Protein AF-A0A7V3ZZF4-F1 (afdb_monomer_lite)

Organism: NCBI:txid2052148

Secondary structure (DSSP, 8-state):
-HHHHHHHHHHHHHHHHHHHHHHHHHHHHHHHHSHHHHHHHHHHHHHHHHHHHHHHHHHHHHHHHHHHHS--PPEEEPPP-TTSBHHHHHHHHHHTT-EEEEESS-SEEEEEESPTT-EEETTPEEEEEEES-TT----

Radius of gyration: 38.59 Å; chains: 1; bounding box: 61×51×96 Å

InterPro domains:
  IPR005543 PASTA domain [PF03793] (77-130)
  IPR005543 PASTA domain [PS51178] (71-132)
  IPR005543 PASTA domain [SM00740] (72-132)
  IPR005543 PASTA domain [cd06577] (77-130)

Sequence (139 aa):
MEQKKKWIGTRWELKALKGSKMKFKETFKKFFKSKVAKILLIAIFTGVFLSVYSLIAIVFADRIILEKYVGSRKTTEVPYLSGLKVEECVSLLNEKGLKWNVVGSGKYVWKTEPPAGMLVKEGRIIHLYLTDNPRGGTP

Foldseek 3Di:
DPVVVVVVVVVVVVVVVVVVVVVVVVVVVVQCVDPVSVVVVVVVVVVVVVVVVVVVVVVVCCVPVVCVVVDPQDKDFAAAFFLHFPVVNVVVCVVRQEAEDEDDDAGGFHAKVVGGGDIDGRHHYIYTYHDNDSVHDDD

pLDDT: mean 80.93, std 11.89, range [52.19, 95.75]

Structure (mmCIF, N/CA/C/O backbone):
data_AF-A0A7V3ZZF4-F1
#
_entry.id   AF-A0A7V3ZZF4-F1
#
loop_
_atom_site.group_PDB
_atom_site.id
_atom_site.type_symbol
_atom_site.label_atom_id
_atom_site.label_alt_id
_atom_site.label_comp_id
_atom_site.label_asym_id
_atom_site.label_entity_id
_atom_site.label_seq_id
_atom_site.pdbx_PDB_ins_code
_atom_site.Cartn_x
_atom_site.Cartn_y
_atom_site.Cartn_z
_atom_site.occupancy
_atom_site.B_iso_or_equiv
_atom_site.auth_seq_id
_atom_site.auth_comp_id
_atom_site.auth_asym_id
_atom_site.auth_atom_id
_atom_site.pdbx_PDB_model_num
ATOM 1 N N . MET A 1 1 ? -33.078 -39.466 61.551 1.00 54.81 1 MET A N 1
ATOM 2 C CA . MET A 1 1 ? -32.871 -38.085 62.066 1.00 54.81 1 MET A CA 1
ATOM 3 C C . MET A 1 1 ? -32.000 -37.197 61.160 1.00 54.81 1 MET A C 1
ATOM 5 O O . MET A 1 1 ? -31.894 -36.000 61.404 1.00 54.81 1 MET A O 1
ATOM 9 N N . GLU A 1 2 ? -31.421 -37.742 60.089 1.00 59.12 2 GLU A N 1
ATOM 10 C CA . GLU A 1 2 ? -30.369 -37.096 59.287 1.00 59.12 2 GLU A CA 1
ATOM 11 C C . GLU A 1 2 ? -30.893 -36.102 58.232 1.00 59.12 2 GLU A C 1
ATOM 13 O O . GLU A 1 2 ? -30.372 -34.997 58.086 1.00 59.12 2 GLU A O 1
ATOM 18 N N . GLN A 1 3 ? -32.027 -36.419 57.599 1.00 56.06 3 GLN A N 1
ATOM 19 C CA . GLN A 1 3 ? -32.702 -35.553 56.619 1.00 56.06 3 GLN A CA 1
ATOM 20 C C . GLN A 1 3 ? -33.177 -34.215 57.219 1.00 56.06 3 GLN A C 1
ATOM 22 O O . GLN A 1 3 ? -33.080 -33.162 56.588 1.00 56.06 3 GLN A O 1
ATOM 27 N N . LYS A 1 4 ? -33.634 -34.228 58.481 1.00 53.12 4 LYS A N 1
ATOM 28 C CA . LYS A 1 4 ? -34.116 -33.023 59.180 1.00 53.12 4 LYS A CA 1
ATOM 29 C C . LYS A 1 4 ? -32.977 -32.028 59.453 1.00 53.12 4 LYS A C 1
ATOM 31 O O . LYS A 1 4 ? -33.196 -30.827 59.349 1.00 53.12 4 LYS A O 1
ATOM 36 N N . LYS A 1 5 ? -31.754 -32.508 59.729 1.00 55.19 5 LYS A N 1
ATOM 37 C CA . LYS A 1 5 ? -30.563 -31.659 59.937 1.00 55.19 5 LYS A CA 1
ATOM 38 C C . LYS A 1 5 ? -30.087 -30.998 58.634 1.00 55.19 5 LYS A C 1
ATOM 40 O O . LYS A 1 5 ? -29.790 -29.806 58.646 1.00 55.19 5 LYS A O 1
ATOM 45 N N . LYS A 1 6 ? -30.102 -31.726 57.508 1.00 60.97 6 LYS A N 1
ATOM 46 C CA . LYS A 1 6 ? -29.713 -31.212 56.176 1.00 60.97 6 LYS A CA 1
ATOM 47 C C . LYS A 1 6 ? -30.655 -30.112 55.657 1.00 60.97 6 LYS A C 1
ATOM 49 O O . LYS A 1 6 ? -30.200 -29.147 55.049 1.00 60.97 6 LYS A O 1
ATOM 54 N N . TRP A 1 7 ? -31.954 -30.229 55.946 1.00 56.81 7 TRP A N 1
ATOM 55 C CA . TRP A 1 7 ? -32.974 -29.246 55.548 1.00 56.81 7 TRP A CA 1
ATOM 56 C C . TRP A 1 7 ? -32.956 -27.970 56.404 1.00 56.81 7 TRP A C 1
ATOM 58 O O . TRP A 1 7 ? -33.221 -26.874 55.915 1.00 56.81 7 TRP A O 1
ATOM 68 N N . ILE A 1 8 ? -32.607 -28.094 57.690 1.00 61.22 8 ILE A N 1
ATOM 69 C CA . ILE A 1 8 ? -32.376 -26.932 58.556 1.00 61.22 8 ILE A CA 1
ATOM 70 C C . ILE A 1 8 ? -31.111 -26.208 58.075 1.00 61.22 8 ILE A C 1
ATOM 72 O O . ILE A 1 8 ? -31.203 -25.007 57.840 1.00 61.22 8 ILE A O 1
ATOM 76 N N . GLY A 1 9 ? -30.026 -26.965 57.822 1.00 64.06 9 GLY A N 1
ATOM 77 C CA . GLY A 1 9 ? -28.817 -26.636 57.037 1.00 64.06 9 GLY A CA 1
ATOM 78 C C . GLY A 1 9 ? -28.987 -25.521 56.003 1.00 64.06 9 GLY A C 1
ATOM 79 O O . GLY A 1 9 ? -28.661 -24.349 56.182 1.00 64.06 9 GLY A O 1
ATOM 80 N N . THR A 1 10 ? -29.621 -25.911 54.911 1.00 70.00 10 THR A N 1
ATOM 81 C CA . THR A 1 10 ? -29.851 -25.057 53.747 1.00 70.00 10 THR A CA 1
ATOM 82 C C . THR A 1 10 ? -30.747 -23.852 54.047 1.00 70.00 10 THR A C 1
ATOM 84 O O . THR A 1 10 ? -30.626 -22.812 53.400 1.00 70.00 10 THR A O 1
ATOM 87 N N . ARG A 1 11 ? -31.637 -23.927 55.045 1.00 68.19 11 ARG A N 1
ATOM 88 C CA . ARG A 1 11 ? -32.554 -22.826 55.384 1.00 68.19 11 ARG A CA 1
ATOM 89 C C . ARG A 1 11 ? -31.853 -21.652 56.077 1.00 68.19 11 ARG A C 1
ATOM 91 O O . ARG A 1 11 ? -32.248 -20.508 55.834 1.00 68.19 11 ARG A O 1
ATOM 98 N N . TRP A 1 12 ? -30.845 -21.895 56.923 1.00 68.75 12 TRP A N 1
ATOM 99 C CA . TRP A 1 12 ? -30.056 -20.812 57.535 1.00 68.75 12 TRP A CA 1
ATOM 100 C C . TRP A 1 12 ? -29.069 -20.196 56.547 1.00 68.75 12 TRP A C 1
ATOM 102 O O . TRP A 1 12 ? -28.972 -18.971 56.500 1.00 68.75 12 TRP A O 1
ATOM 112 N N . GLU A 1 13 ? -28.446 -20.999 55.685 1.00 74.88 13 GLU A N 1
ATOM 113 C CA . GLU A 1 13 ? -27.582 -20.503 54.607 1.00 74.88 13 GLU A CA 1
ATOM 114 C C . GLU A 1 13 ? -28.355 -19.615 53.626 1.00 74.88 13 GLU A C 1
ATOM 116 O O . GLU A 1 13 ? -27.941 -18.493 53.334 1.00 74.88 13 GLU A O 1
ATOM 121 N N . LEU A 1 14 ? -29.544 -20.044 53.187 1.00 74.94 14 LEU A N 1
ATOM 122 C CA . LEU A 1 14 ? -30.396 -19.237 52.311 1.00 74.94 14 LEU A CA 1
ATOM 123 C C . LEU A 1 14 ? -30.847 -17.931 52.979 1.00 74.94 1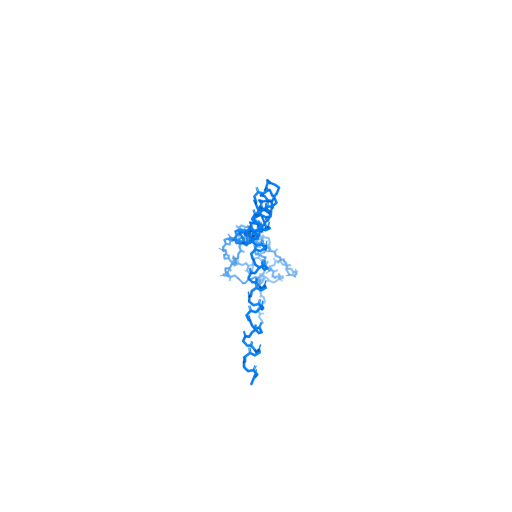4 LEU A C 1
ATOM 125 O O . LEU A 1 14 ? -30.886 -16.895 52.314 1.00 74.94 14 LEU A O 1
ATOM 129 N N . LYS A 1 15 ? -31.154 -17.932 54.285 1.00 76.06 15 LYS A N 1
ATOM 130 C CA . LYS A 1 15 ? -31.465 -16.694 55.027 1.00 76.06 15 LYS A CA 1
ATOM 131 C C . LYS A 1 15 ? -30.250 -15.769 55.136 1.00 76.06 15 LYS A C 1
ATOM 133 O O . LYS A 1 15 ? -30.405 -14.568 54.915 1.00 76.06 15 LYS A O 1
ATOM 138 N N . ALA A 1 16 ? -29.064 -16.305 55.424 1.00 77.12 16 ALA A N 1
ATOM 139 C CA . ALA A 1 16 ? -27.824 -15.535 55.520 1.00 77.12 16 ALA A CA 1
ATOM 140 C C . ALA A 1 16 ? -27.436 -14.912 54.168 1.00 77.12 16 ALA A C 1
ATOM 142 O O . ALA A 1 16 ? -27.160 -13.713 54.088 1.00 77.12 16 ALA A O 1
ATOM 143 N N . LEU A 1 17 ? -27.528 -15.683 53.080 1.00 74.50 17 LEU A N 1
ATOM 144 C CA . LEU A 1 17 ? -27.307 -15.203 51.714 1.00 74.50 17 LEU A CA 1
ATOM 145 C C . LEU A 1 17 ? -28.326 -14.128 51.316 1.00 74.50 17 LEU A C 1
ATOM 147 O O . LEU A 1 17 ? -27.959 -13.121 50.710 1.00 74.50 17 LEU A O 1
ATOM 151 N N . LYS A 1 18 ? -29.605 -14.299 51.678 1.00 75.19 18 LYS A N 1
ATOM 152 C CA . LYS A 1 18 ? -30.660 -13.316 51.383 1.00 75.19 18 LYS A CA 1
ATOM 153 C C . LYS A 1 18 ? -30.454 -12.013 52.164 1.00 75.19 18 LYS A C 1
ATOM 155 O O . LYS A 1 18 ? -30.613 -10.938 51.588 1.00 75.19 18 LYS A O 1
ATOM 160 N N . GLY A 1 19 ? -30.029 -12.095 53.427 1.00 74.62 19 GLY A N 1
ATOM 161 C CA . GLY A 1 19 ? -29.658 -10.938 54.249 1.00 74.62 19 GLY A CA 1
ATOM 162 C C . GLY A 1 19 ? -28.418 -10.201 53.732 1.00 74.62 19 GLY A C 1
ATOM 163 O O . GLY A 1 19 ? -28.426 -8.974 53.650 1.00 74.62 19 GLY A O 1
ATOM 164 N N . SER A 1 20 ? -27.389 -10.937 53.300 1.00 74.44 20 SER A N 1
ATOM 165 C CA . SER A 1 20 ? -26.181 -10.371 52.682 1.00 74.44 20 SER A CA 1
ATOM 166 C C . SER A 1 20 ? -26.499 -9.651 51.365 1.00 74.44 20 SER A C 1
ATOM 168 O O . SER A 1 20 ? -26.129 -8.491 51.187 1.00 74.44 20 SER A O 1
ATOM 170 N N . LYS A 1 21 ? -27.301 -10.269 50.482 1.00 73.62 21 LYS A N 1
ATOM 171 C CA . LYS A 1 21 ? -27.774 -9.632 49.239 1.00 73.62 21 LYS A CA 1
ATOM 172 C C . LYS A 1 21 ? -28.618 -8.377 49.495 1.00 73.62 21 LYS A C 1
ATOM 174 O O . LYS A 1 21 ? -28.518 -7.423 48.725 1.00 73.62 21 LYS A O 1
ATOM 179 N N . MET A 1 22 ? -29.435 -8.360 50.552 1.00 73.19 22 MET A N 1
ATOM 180 C CA . MET A 1 22 ? -30.221 -7.179 50.943 1.00 73.19 22 MET A CA 1
ATOM 181 C C . MET A 1 22 ? -29.332 -6.041 51.449 1.00 73.19 22 MET A C 1
ATOM 183 O O . MET A 1 22 ? -29.433 -4.932 50.926 1.00 73.19 22 MET A O 1
ATOM 187 N N . LYS A 1 23 ? -28.408 -6.324 52.380 1.00 74.50 23 LYS A N 1
ATOM 188 C CA . LYS A 1 23 ? -27.433 -5.331 52.860 1.00 74.50 23 LYS A CA 1
ATOM 189 C C . LYS A 1 23 ? -26.587 -4.781 51.715 1.00 74.50 23 LYS A C 1
ATOM 191 O O . LYS A 1 23 ? -26.412 -3.574 51.612 1.00 74.50 23 LYS A O 1
ATOM 196 N N . PHE A 1 24 ? -26.119 -5.645 50.814 1.00 70.31 24 PHE A N 1
ATOM 197 C CA . PHE A 1 24 ? -25.351 -5.228 49.644 1.00 70.31 24 PHE A CA 1
ATOM 198 C C . PHE A 1 24 ? -26.155 -4.288 48.739 1.00 70.31 24 PHE A C 1
ATOM 200 O O . PHE A 1 24 ? -25.662 -3.220 48.385 1.00 70.31 24 PHE A O 1
ATOM 207 N N . LYS A 1 25 ? -27.413 -4.628 48.418 1.00 75.25 25 LYS A N 1
ATOM 208 C CA . LYS A 1 25 ? -28.294 -3.767 47.611 1.00 75.25 25 LYS A CA 1
ATOM 209 C C . LYS A 1 25 ? -28.506 -2.389 48.235 1.00 75.25 25 LYS A C 1
ATOM 211 O O . LYS A 1 25 ? -28.501 -1.401 47.504 1.00 75.25 25 LYS A O 1
ATOM 216 N N . GLU A 1 26 ? -28.692 -2.298 49.549 1.00 76.94 26 GLU A N 1
ATOM 217 C CA . GLU A 1 26 ? -28.861 -1.007 50.229 1.00 76.94 26 GLU A CA 1
ATOM 218 C C . GLU A 1 26 ? -27.589 -0.159 50.197 1.00 76.94 26 GLU A C 1
ATOM 220 O O . GLU A 1 26 ? -27.661 1.037 49.899 1.00 76.94 26 GLU A O 1
ATOM 225 N N . THR A 1 27 ? -26.428 -0.772 50.432 1.00 73.12 27 THR A N 1
ATOM 226 C CA . THR A 1 27 ? -25.128 -0.094 50.348 1.00 73.12 27 THR A CA 1
ATOM 227 C C . THR A 1 27 ? -24.863 0.403 48.927 1.00 73.12 27 THR A C 1
ATOM 229 O O . THR A 1 27 ? -24.502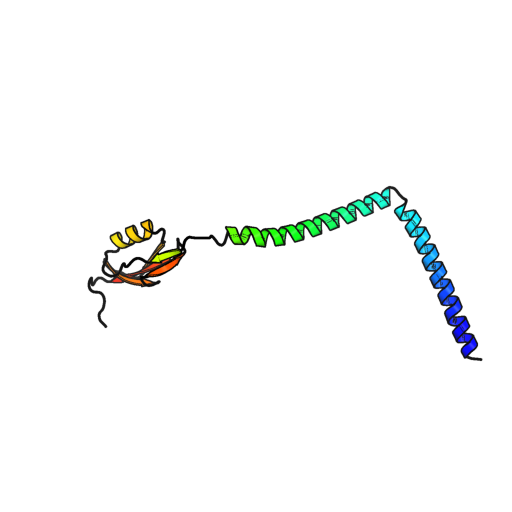 1.562 48.735 1.00 73.12 27 THR A O 1
ATOM 232 N N . PHE A 1 28 ? -25.150 -0.422 47.917 1.00 70.94 28 PHE A N 1
ATOM 233 C CA . PHE A 1 28 ? -25.013 -0.061 46.505 1.00 70.94 28 PHE A CA 1
ATOM 234 C C . PHE A 1 28 ? -25.974 1.069 46.106 1.00 70.94 28 PHE A C 1
ATOM 236 O O . PHE A 1 28 ? -25.592 2.012 45.415 1.00 70.94 28 PHE A O 1
ATOM 243 N N . LYS A 1 29 ? -27.217 1.032 46.603 1.00 72.69 29 LYS A N 1
ATOM 244 C CA . LYS A 1 29 ? -28.226 2.070 46.350 1.00 72.69 29 LYS A CA 1
ATOM 245 C C . LYS A 1 29 ? -27.837 3.411 46.974 1.00 72.69 29 LYS A C 1
ATOM 247 O O . LYS A 1 29 ? -28.023 4.445 46.336 1.00 72.69 29 LYS A O 1
ATOM 252 N N . LYS A 1 30 ? -27.284 3.414 48.194 1.00 73.31 30 LYS A N 1
ATOM 253 C CA . LYS A 1 30 ? -26.749 4.632 48.832 1.00 73.31 30 LYS A CA 1
ATOM 254 C C . LYS A 1 30 ? -25.525 5.163 48.086 1.00 73.31 30 LYS A C 1
ATOM 256 O O . LYS A 1 30 ? -25.438 6.369 47.870 1.00 73.31 30 LYS A O 1
ATOM 261 N N . PHE A 1 31 ? -24.649 4.271 47.626 1.00 66.19 31 PHE A N 1
ATOM 262 C CA . PHE A 1 31 ? -23.467 4.617 46.843 1.00 66.19 31 PHE A CA 1
ATOM 263 C C . PHE A 1 31 ? -23.845 5.328 45.532 1.00 66.19 31 PHE A C 1
ATOM 265 O O . PHE A 1 31 ? -23.475 6.486 45.354 1.00 66.19 31 PHE A O 1
ATOM 272 N N . PHE A 1 32 ? -24.697 4.727 44.689 1.00 65.75 32 PHE A N 1
ATOM 273 C CA . PHE A 1 32 ? -25.153 5.300 43.405 1.00 65.75 32 PHE A CA 1
ATOM 274 C C . PHE A 1 32 ? -25.978 6.595 43.535 1.00 65.75 32 PHE A C 1
ATOM 276 O O . PHE A 1 32 ? -26.109 7.356 42.573 1.00 65.75 32 PHE A O 1
ATOM 283 N N . LYS A 1 33 ? -26.554 6.872 44.712 1.00 70.25 33 LYS A N 1
ATOM 284 C CA . LYS A 1 33 ? -27.337 8.095 44.952 1.00 70.25 33 LYS A CA 1
ATOM 285 C C . LYS A 1 33 ? -26.450 9.323 45.196 1.00 70.25 33 LYS A C 1
ATOM 287 O O . LYS A 1 33 ? -26.918 10.447 45.011 1.00 70.25 33 LYS A O 1
ATOM 292 N N . SER A 1 34 ? -25.190 9.124 45.585 1.00 79.06 34 SER A N 1
ATOM 293 C CA . SER A 1 34 ? -24.248 10.215 45.844 1.00 79.06 34 SER A CA 1
ATOM 294 C C . SER A 1 34 ? -23.836 10.935 44.553 1.00 79.06 34 SER A C 1
ATOM 296 O O . SER A 1 34 ? -23.718 10.327 43.488 1.00 79.06 34 SER A O 1
ATOM 298 N N . LYS A 1 35 ? -23.595 12.250 44.641 1.00 80.25 35 LYS A N 1
ATOM 299 C CA . LYS A 1 35 ? -23.094 13.039 43.501 1.00 80.25 35 LYS A CA 1
ATOM 300 C C . LYS A 1 35 ? -21.728 12.520 43.019 1.00 80.25 35 LYS A C 1
ATOM 302 O O . LYS A 1 35 ? -21.497 12.451 41.819 1.00 80.25 35 LYS A O 1
ATOM 307 N N . VAL A 1 36 ? -20.878 12.074 43.949 1.00 84.06 36 VAL A N 1
ATOM 308 C CA . VAL A 1 36 ? -19.523 11.563 43.675 1.00 84.06 36 VAL A CA 1
ATOM 309 C C . VAL A 1 36 ? -19.552 10.240 42.902 1.00 84.06 36 VAL A C 1
ATOM 311 O O . VAL A 1 36 ? -18.842 10.104 41.910 1.00 84.06 36 VAL A O 1
ATOM 314 N N . ALA A 1 37 ? -20.414 9.286 43.277 1.00 84.38 37 ALA A N 1
ATOM 315 C CA . ALA A 1 37 ? -20.511 8.016 42.552 1.00 84.38 37 ALA A CA 1
ATOM 316 C C . ALA A 1 37 ? -21.021 8.193 41.118 1.00 84.38 37 ALA A C 1
ATOM 318 O O . ALA A 1 37 ? -20.562 7.496 40.219 1.00 84.38 37 ALA A O 1
ATOM 319 N N . LYS A 1 38 ? -21.935 9.144 40.880 1.00 84.25 38 LYS A N 1
ATOM 320 C CA . LYS A 1 38 ? -22.400 9.463 39.521 1.00 84.25 38 LYS A CA 1
ATOM 321 C C . LYS A 1 38 ? -21.267 10.000 38.647 1.00 84.25 38 LYS A C 1
ATOM 323 O O . LYS A 1 38 ? -21.147 9.565 37.510 1.00 84.25 38 LYS A O 1
ATOM 328 N N . ILE A 1 39 ? -20.424 10.886 39.183 1.00 86.88 39 ILE A N 1
ATOM 329 C CA . ILE A 1 39 ? -19.253 11.415 38.465 1.00 86.88 39 ILE A CA 1
ATOM 330 C C . ILE A 1 39 ? -18.256 10.291 38.163 1.00 86.88 39 ILE A C 1
ATOM 332 O O . ILE A 1 39 ? -17.799 10.181 37.032 1.00 86.88 39 ILE A O 1
ATOM 336 N N . LEU A 1 40 ? -17.976 9.416 39.135 1.00 87.38 40 LEU A N 1
ATOM 337 C CA . LEU A 1 40 ? -17.102 8.254 38.936 1.00 87.38 40 LEU A CA 1
ATOM 338 C C . LEU A 1 40 ? -17.639 7.300 37.863 1.00 87.38 40 LEU A C 1
ATOM 340 O O . LEU A 1 40 ? -16.880 6.847 37.014 1.00 87.38 40 LEU A O 1
ATOM 344 N N . LEU A 1 41 ? -18.944 7.025 37.859 1.00 88.19 41 LEU A N 1
ATOM 345 C CA . LEU A 1 41 ? -19.568 6.194 36.831 1.00 88.19 41 LEU A CA 1
ATOM 346 C C . LEU A 1 41 ? -19.468 6.842 35.456 1.00 88.19 41 LEU A C 1
ATOM 348 O O . LEU A 1 41 ? -19.071 6.165 34.518 1.00 88.19 41 LEU A O 1
ATOM 352 N N . ILE A 1 42 ? -19.773 8.137 35.337 1.00 89.12 42 ILE A N 1
ATOM 353 C CA . ILE A 1 42 ? -19.633 8.862 34.070 1.00 89.12 42 ILE A CA 1
ATOM 354 C C . ILE A 1 42 ? -18.181 8.805 33.596 1.00 89.12 42 ILE A C 1
ATOM 356 O O . ILE A 1 42 ? -17.968 8.458 32.446 1.00 89.12 42 ILE A O 1
ATOM 360 N N . ALA A 1 43 ? -17.200 9.036 34.473 1.00 90.06 43 ALA A N 1
ATOM 361 C CA . ALA A 1 43 ? -15.778 8.969 34.134 1.00 90.06 43 ALA A CA 1
ATOM 362 C C . ALA A 1 43 ? -15.357 7.575 33.628 1.00 90.06 43 ALA A C 1
ATOM 364 O O . ALA A 1 43 ? -14.666 7.462 32.614 1.00 90.06 43 ALA A O 1
ATOM 365 N N . ILE A 1 44 ? -15.819 6.507 34.290 1.00 92.62 44 ILE A N 1
ATOM 366 C CA . ILE A 1 44 ? -15.575 5.121 33.865 1.00 92.62 44 ILE A CA 1
ATOM 367 C C . ILE A 1 44 ? -16.245 4.857 32.514 1.00 92.62 44 ILE A C 1
ATOM 369 O O . ILE A 1 44 ? -15.602 4.337 31.608 1.00 92.62 44 ILE A O 1
ATOM 373 N N . PHE A 1 45 ? -17.506 5.257 32.344 1.00 93.94 45 PHE A N 1
ATOM 374 C CA . PHE A 1 45 ? -18.223 5.095 31.082 1.00 93.94 45 PHE A CA 1
ATOM 375 C C . PHE A 1 45 ? -17.560 5.877 29.952 1.00 93.94 45 PHE A C 1
ATOM 377 O O . PHE A 1 45 ? -17.367 5.309 28.888 1.00 93.94 45 PHE A O 1
ATOM 384 N N . THR A 1 46 ? -17.148 7.127 30.172 1.00 91.25 46 THR A N 1
ATOM 385 C CA . THR A 1 46 ? -16.431 7.922 29.168 1.00 91.25 46 THR A CA 1
ATOM 386 C C . THR A 1 46 ? -15.086 7.303 28.820 1.00 91.25 46 THR A C 1
ATOM 388 O O . THR A 1 46 ? -14.732 7.267 27.649 1.00 91.25 46 THR A O 1
ATOM 391 N N . GLY A 1 47 ? -14.361 6.756 29.801 1.00 93.69 47 GLY A N 1
ATOM 392 C CA . GLY A 1 47 ? -13.096 6.065 29.559 1.00 93.69 47 GLY A CA 1
ATOM 393 C C . GLY A 1 47 ? -13.278 4.793 28.731 1.00 93.69 47 GLY A C 1
ATOM 394 O O . GLY A 1 47 ? -12.552 4.577 27.764 1.00 93.69 47 GLY A O 1
ATOM 395 N N . VAL A 1 48 ? -14.291 3.984 29.058 1.00 95.44 48 VAL A N 1
ATOM 396 C CA . VAL A 1 48 ? -14.648 2.784 28.283 1.00 95.44 48 VAL A CA 1
ATOM 397 C C . VAL A 1 48 ? -15.140 3.164 26.885 1.00 95.44 48 VAL A C 1
ATOM 399 O O . VAL A 1 48 ? -14.795 2.511 25.909 1.00 95.44 48 VAL A O 1
ATOM 402 N N . PHE A 1 49 ? -15.908 4.244 26.752 1.00 94.12 49 PHE A N 1
ATOM 403 C CA . PHE A 1 49 ? -16.384 4.702 25.450 1.00 94.12 49 PHE A CA 1
ATOM 404 C C . PHE A 1 49 ? -15.228 5.193 24.576 1.00 94.12 49 PHE A C 1
ATOM 406 O O . PHE A 1 49 ? -15.158 4.825 23.410 1.00 94.12 49 PHE A O 1
ATOM 413 N N . LEU A 1 50 ? -14.285 5.952 25.143 1.00 94.56 50 LEU A N 1
ATOM 414 C CA . LEU A 1 50 ? -13.073 6.399 24.453 1.00 94.56 50 LEU A CA 1
ATOM 415 C C . LEU A 1 50 ? -12.186 5.225 24.032 1.00 94.56 50 LEU A C 1
ATOM 417 O O . LEU A 1 50 ? -11.659 5.234 22.920 1.00 94.56 50 LEU A O 1
ATOM 421 N N . SER A 1 51 ? -12.039 4.200 24.878 1.00 93.38 51 SER A N 1
ATOM 422 C CA . SER A 1 51 ? -11.245 3.019 24.525 1.00 93.38 51 SER A CA 1
ATOM 423 C C . SER A 1 51 ? -11.890 2.223 23.389 1.00 93.38 51 SER A C 1
ATOM 425 O O . SER A 1 51 ? -11.205 1.850 22.439 1.00 93.38 51 SER A O 1
ATOM 427 N N . VAL A 1 52 ? -13.213 2.039 23.423 1.00 95.75 52 VAL A N 1
ATOM 428 C CA . VAL A 1 52 ? -13.966 1.387 22.343 1.00 95.75 52 VAL A CA 1
ATOM 429 C C . VAL A 1 52 ? -13.887 2.206 21.054 1.00 95.75 52 VAL A C 1
ATOM 431 O O . VAL A 1 52 ? -13.645 1.643 19.990 1.00 95.75 52 VAL A O 1
ATOM 434 N N . TYR A 1 53 ? -14.016 3.532 21.139 1.00 94.88 53 TYR A N 1
ATOM 435 C CA . TYR A 1 53 ? -13.905 4.422 19.982 1.00 94.88 53 TYR A CA 1
ATOM 436 C C . TYR A 1 53 ? -12.509 4.366 19.352 1.00 94.88 53 TYR A C 1
ATOM 438 O O . TYR A 1 53 ? -12.388 4.318 18.132 1.00 94.88 53 TYR A O 1
ATOM 446 N N . SER A 1 54 ? -11.458 4.305 20.175 1.00 91.81 54 SER A N 1
ATOM 447 C CA . SER A 1 54 ? -10.073 4.130 19.724 1.00 91.81 54 SER A CA 1
ATOM 448 C C . SER A 1 54 ? -9.877 2.803 18.982 1.00 91.81 54 SER A C 1
ATOM 450 O O . SER A 1 54 ? -9.325 2.784 17.884 1.00 91.81 54 SER A O 1
ATOM 452 N N . LEU A 1 55 ? -10.409 1.698 19.516 1.00 91.88 55 LEU A N 1
ATOM 453 C CA . LEU A 1 55 ? -10.349 0.394 18.846 1.00 91.88 55 LEU A CA 1
ATOM 454 C C . LEU A 1 55 ? -11.089 0.402 17.500 1.00 91.88 55 LEU A C 1
ATOM 456 O O . LEU A 1 55 ? -10.572 -0.114 16.511 1.00 91.88 55 LEU A O 1
ATOM 460 N N . ILE A 1 56 ? -12.268 1.027 17.439 1.00 91.94 56 ILE A N 1
ATOM 461 C CA . ILE A 1 56 ? -13.027 1.187 16.191 1.00 91.94 56 ILE A CA 1
ATOM 462 C C . ILE A 1 56 ? -12.243 2.043 15.189 1.00 91.94 56 ILE A C 1
ATOM 464 O O . ILE A 1 56 ? -12.176 1.693 14.012 1.00 91.94 56 ILE A O 1
ATOM 468 N N . ALA A 1 57 ? -11.615 3.130 15.644 1.00 88.12 57 ALA A N 1
ATOM 469 C CA . ALA A 1 57 ? -10.820 4.011 14.797 1.00 88.12 57 ALA A CA 1
ATOM 470 C C . ALA A 1 57 ? -9.613 3.292 14.182 1.00 88.12 57 ALA A C 1
ATOM 472 O O . ALA A 1 57 ? -9.333 3.520 13.012 1.00 88.12 57 ALA A O 1
ATOM 473 N N . ILE A 1 58 ? -8.944 2.396 14.917 1.00 87.62 58 ILE A N 1
ATOM 474 C CA . ILE A 1 58 ? -7.836 1.582 14.385 1.00 87.62 58 ILE A CA 1
ATOM 475 C C . ILE A 1 58 ? -8.331 0.658 13.265 1.00 87.62 58 ILE A C 1
ATOM 477 O O . ILE A 1 58 ? -7.766 0.648 12.175 1.00 87.62 58 ILE A O 1
ATOM 481 N N . VAL A 1 59 ? -9.433 -0.063 13.486 1.00 86.88 59 VAL A N 1
ATOM 482 C CA . VAL A 1 59 ? -10.008 -0.951 12.459 1.00 86.88 59 VAL A CA 1
ATOM 483 C C . VAL A 1 59 ? -10.445 -0.161 11.222 1.00 86.88 59 VAL A C 1
ATOM 485 O O . VAL A 1 59 ? -10.264 -0.608 10.089 1.00 86.88 59 VAL A O 1
ATOM 488 N N . PHE A 1 60 ? -11.019 1.025 11.422 1.00 85.69 60 PHE A N 1
ATOM 489 C CA . PHE A 1 60 ? -11.459 1.898 10.338 1.00 85.69 60 PHE A CA 1
ATOM 490 C C . PHE A 1 60 ? -10.283 2.531 9.586 1.00 85.69 60 PHE A C 1
ATOM 492 O O . PHE A 1 60 ? -10.320 2.629 8.360 1.00 85.69 60 PHE A O 1
ATOM 499 N N . ALA A 1 61 ? -9.226 2.906 10.310 1.00 79.44 61 ALA A N 1
ATOM 500 C CA . ALA A 1 61 ? -7.967 3.366 9.749 1.00 79.44 61 ALA A CA 1
ATOM 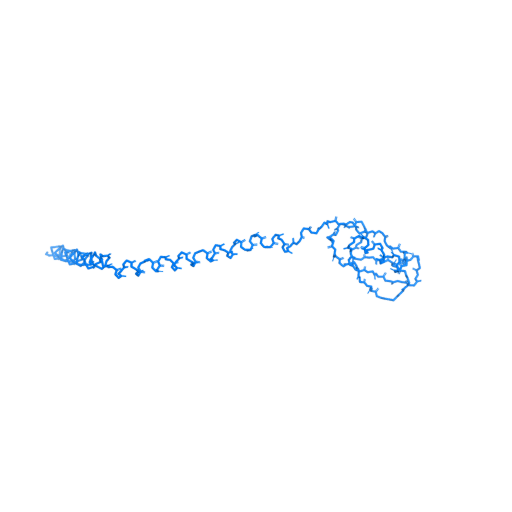501 C C . ALA A 1 61 ? -7.401 2.298 8.811 1.00 79.44 61 ALA A C 1
ATOM 503 O O . ALA A 1 61 ? -7.201 2.601 7.644 1.00 79.44 61 ALA A O 1
ATOM 504 N N . ASP A 1 62 ? -7.275 1.040 9.234 1.00 74.00 62 ASP A N 1
ATOM 505 C CA . ASP A 1 62 ? -6.807 -0.028 8.340 1.00 74.00 62 ASP A CA 1
ATOM 506 C C . ASP A 1 62 ? -7.704 -0.189 7.103 1.00 74.00 62 ASP A C 1
ATOM 508 O O . ASP A 1 62 ? -7.206 -0.279 5.982 1.00 74.00 62 ASP A O 1
ATOM 512 N N . ARG A 1 63 ? -9.034 -0.166 7.271 1.00 77.00 63 ARG A N 1
ATOM 513 C CA . ARG A 1 63 ? -9.983 -0.348 6.157 1.00 77.00 63 ARG A CA 1
ATOM 514 C C . ARG A 1 63 ? -9.949 0.781 5.127 1.00 77.00 63 ARG A C 1
ATOM 516 O O . ARG A 1 63 ? -10.055 0.491 3.944 1.00 77.00 63 ARG A O 1
ATOM 523 N N . ILE A 1 64 ? -9.795 2.037 5.546 1.00 72.75 64 ILE A N 1
ATOM 524 C CA . ILE A 1 64 ? -9.811 3.195 4.634 1.00 72.75 64 ILE A CA 1
ATOM 525 C C . ILE A 1 64 ? -8.413 3.566 4.139 1.00 72.75 64 ILE A C 1
ATOM 527 O O . ILE A 1 64 ? -8.235 3.966 2.987 1.00 72.75 64 ILE A O 1
ATOM 531 N N . ILE A 1 65 ? -7.410 3.480 5.011 1.00 69.25 65 ILE A N 1
ATOM 532 C CA . ILE A 1 65 ? -6.055 3.950 4.724 1.00 69.25 65 ILE A CA 1
ATOM 533 C C . ILE A 1 65 ? -5.351 2.954 3.807 1.00 69.25 65 ILE A C 1
ATOM 535 O O . ILE A 1 65 ? -4.753 3.380 2.823 1.00 69.25 65 ILE A O 1
ATOM 539 N N . LEU A 1 66 ? -5.467 1.640 4.034 1.00 65.06 66 LEU A N 1
ATOM 540 C CA . LEU A 1 66 ? -4.792 0.664 3.169 1.00 65.06 66 LEU A CA 1
ATOM 541 C C . LEU A 1 66 ? -5.283 0.731 1.720 1.00 65.06 66 LEU A C 1
ATOM 543 O O . LEU A 1 66 ? -4.472 0.593 0.809 1.00 65.06 66 LEU A O 1
ATOM 547 N N . GLU A 1 67 ? -6.564 1.023 1.490 1.00 65.88 67 GLU A N 1
ATOM 548 C CA . GLU A 1 67 ? -7.112 1.165 0.136 1.00 65.88 67 GLU A CA 1
ATOM 549 C C . GLU A 1 67 ? -6.529 2.379 -0.610 1.00 65.88 67 GLU A C 1
ATOM 551 O O . GLU A 1 67 ? -6.323 2.329 -1.821 1.00 65.88 67 GLU A O 1
ATOM 556 N N . LYS A 1 68 ? -6.158 3.451 0.106 1.00 62.66 68 LYS A N 1
ATOM 557 C CA . LYS A 1 68 ? -5.457 4.604 -0.486 1.00 62.66 68 LYS A CA 1
ATOM 558 C C . LYS A 1 68 ? -3.939 4.419 -0.587 1.00 62.66 68 LYS A C 1
ATOM 560 O O . LYS A 1 68 ? -3.325 5.014 -1.471 1.00 62.66 68 LYS A O 1
ATOM 565 N N . TYR A 1 69 ? -3.328 3.617 0.286 1.00 66.94 69 TYR A N 1
ATOM 566 C CA . TYR A 1 69 ? -1.875 3.386 0.299 1.00 66.94 69 TYR A CA 1
ATOM 567 C C . TYR A 1 69 ? -1.437 2.263 -0.650 1.00 66.94 69 TYR A C 1
ATOM 569 O O . TYR A 1 69 ? -0.377 2.363 -1.273 1.00 66.94 69 TYR A O 1
ATOM 577 N N . VAL A 1 70 ? -2.260 1.228 -0.846 1.00 64.69 70 VAL A N 1
ATOM 578 C CA . VAL A 1 70 ? -2.093 0.242 -1.925 1.00 64.69 70 VAL A CA 1
ATOM 579 C C . VAL A 1 70 ? -2.630 0.873 -3.204 1.00 64.69 70 VAL A C 1
ATOM 581 O O . VAL A 1 70 ? -3.679 0.504 -3.718 1.00 64.69 70 VAL A O 1
ATOM 584 N N . GLY A 1 71 ? -1.908 1.888 -3.678 1.00 59.16 71 GLY A N 1
ATOM 585 C CA . GLY A 1 71 ? -2.326 2.746 -4.773 1.00 59.16 71 GLY A CA 1
ATOM 586 C C . GLY A 1 71 ? -2.929 1.963 -5.935 1.00 59.16 71 GLY A C 1
ATOM 587 O O . GLY A 1 71 ? -2.299 1.046 -6.481 1.00 59.16 71 GLY A O 1
ATOM 588 N N . SER A 1 72 ? -4.131 2.387 -6.325 1.00 58.72 72 SER A N 1
ATOM 589 C CA . SER A 1 72 ? -4.786 2.120 -7.606 1.00 58.72 72 SER A CA 1
ATOM 590 C C . SER A 1 72 ? -3.949 2.697 -8.745 1.00 58.72 72 SER A C 1
ATOM 592 O O . SER A 1 72 ? -4.347 3.626 -9.441 1.00 58.72 72 SER A O 1
ATOM 594 N N . ARG A 1 73 ? -2.724 2.195 -8.895 1.00 64.81 73 ARG A N 1
ATOM 595 C CA . ARG A 1 73 ? -1.864 2.529 -10.015 1.00 64.81 73 ARG A CA 1
ATOM 596 C C . ARG A 1 73 ? -2.454 1.851 -11.229 1.00 64.81 73 ARG A C 1
ATOM 598 O O . ARG A 1 73 ? -2.670 0.635 -11.215 1.00 64.81 73 ARG A O 1
ATOM 605 N N . LYS A 1 74 ? -2.751 2.666 -12.235 1.00 76.81 74 LYS A N 1
ATOM 606 C CA . LYS A 1 74 ? -3.300 2.212 -13.501 1.00 76.81 74 LYS A CA 1
ATOM 607 C C . LYS A 1 74 ? -2.361 1.145 -14.065 1.00 76.81 74 LYS A C 1
ATOM 609 O O . LYS A 1 74 ? -1.140 1.188 -13.888 1.00 76.81 74 LYS A O 1
ATOM 614 N N . THR A 1 75 ? -2.953 0.101 -14.623 1.00 84.38 75 THR A N 1
ATOM 615 C CA . THR A 1 75 ? -2.203 -0.972 -15.267 1.00 84.38 75 THR A CA 1
ATOM 616 C C . THR A 1 75 ? -1.851 -0.534 -16.677 1.00 84.38 75 THR A C 1
ATOM 618 O O . THR A 1 75 ? -2.738 -0.146 -17.436 1.00 84.38 75 THR A O 1
ATOM 621 N N . THR A 1 76 ? -0.571 -0.619 -17.014 1.00 85.69 76 THR A N 1
ATOM 622 C CA . THR A 1 76 ? -0.012 -0.257 -18.314 1.00 85.69 76 THR A CA 1
ATOM 623 C C . THR A 1 76 ? 0.730 -1.454 -18.892 1.00 85.69 76 THR A C 1
ATOM 625 O O . THR A 1 76 ? 1.343 -2.242 -18.172 1.00 85.69 76 THR A O 1
ATOM 628 N N . GLU A 1 77 ? 0.653 -1.609 -20.207 1.00 89.94 77 GLU A N 1
ATOM 629 C CA . GLU A 1 77 ? 1.330 -2.672 -20.941 1.00 89.94 77 GLU A CA 1
ATOM 630 C C . GLU A 1 77 ? 2.812 -2.343 -21.165 1.00 89.94 77 GLU A C 1
ATOM 632 O O . GLU A 1 77 ? 3.158 -1.235 -21.604 1.00 89.94 77 GLU A O 1
ATOM 637 N N . VAL A 1 78 ? 3.684 -3.320 -20.903 1.00 90.25 78 VAL A N 1
ATOM 638 C CA . VAL A 1 78 ? 5.124 -3.213 -21.166 1.00 90.25 78 VAL A CA 1
ATOM 639 C C . VAL A 1 78 ? 5.357 -3.099 -22.680 1.00 90.25 78 VAL A C 1
ATOM 641 O O . VAL A 1 78 ? 4.971 -4.007 -23.420 1.00 90.25 78 VAL A O 1
ATOM 644 N N . PRO A 1 79 ? 5.974 -2.004 -23.166 1.00 86.62 79 PRO A N 1
ATOM 645 C CA . PRO A 1 79 ? 6.259 -1.827 -24.586 1.00 86.62 79 PRO A CA 1
ATOM 646 C C . PRO A 1 79 ? 7.311 -2.831 -25.072 1.00 86.62 79 PRO A C 1
ATOM 648 O O . PRO A 1 79 ? 8.109 -3.350 -24.292 1.00 86.62 79 PRO A O 1
ATOM 651 N N . TYR A 1 80 ? 7.335 -3.075 -26.379 1.00 88.38 80 TYR A N 1
ATOM 652 C CA 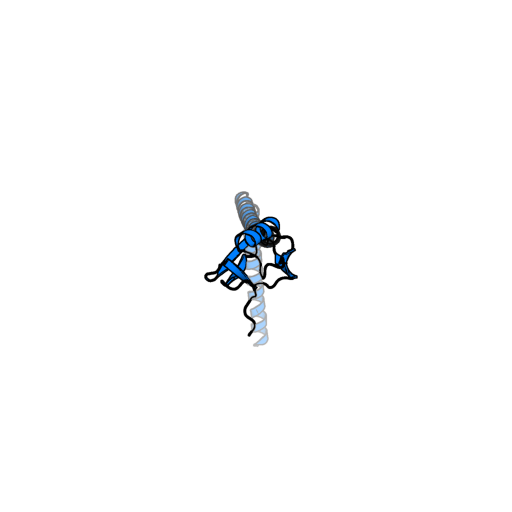. TYR A 1 80 ? 8.394 -3.858 -27.002 1.00 88.38 80 TYR A CA 1
ATOM 653 C C . TYR A 1 80 ? 9.671 -3.016 -27.106 1.00 88.38 80 TYR A C 1
ATOM 655 O O . TYR A 1 80 ? 9.677 -1.989 -27.779 1.00 88.38 80 TYR A O 1
ATOM 663 N N . LEU A 1 81 ? 10.729 -3.437 -26.407 1.00 87.31 81 LEU A N 1
ATOM 664 C CA . LEU A 1 81 ? 11.992 -2.692 -26.289 1.00 87.31 81 LEU A CA 1
ATOM 665 C C . LEU A 1 81 ? 13.208 -3.454 -26.833 1.00 87.31 81 LEU A C 1
ATOM 667 O O . LEU A 1 81 ? 14.298 -2.895 -26.923 1.00 87.31 81 LEU A O 1
ATOM 671 N N . SER A 1 82 ? 13.046 -4.729 -27.192 1.00 86.12 82 SER A N 1
ATOM 672 C CA . SER A 1 82 ? 14.142 -5.546 -27.713 1.00 86.12 82 SER A CA 1
ATOM 673 C C . SER A 1 82 ? 14.643 -5.010 -29.059 1.00 86.12 82 SER A C 1
ATOM 675 O O . SER A 1 82 ? 13.856 -4.739 -29.963 1.00 86.12 82 SER A O 1
ATOM 677 N N . GLY A 1 83 ? 15.962 -4.883 -29.192 1.00 83.62 83 GLY A N 1
ATOM 678 C CA . GLY A 1 83 ? 16.650 -4.356 -30.372 1.00 83.62 83 GLY A CA 1
ATOM 679 C C . GLY A 1 83 ? 16.815 -2.833 -30.389 1.00 83.62 83 GLY A C 1
ATOM 680 O O . GLY A 1 83 ? 17.576 -2.326 -31.211 1.00 83.62 83 GLY A O 1
ATOM 681 N N . LEU A 1 84 ? 16.163 -2.102 -29.480 1.00 86.50 84 LEU A N 1
ATOM 682 C CA . LEU A 1 84 ? 16.313 -0.651 -29.362 1.00 86.50 84 LEU A CA 1
ATOM 683 C C . LEU A 1 84 ? 17.554 -0.277 -28.547 1.00 86.50 84 LEU A C 1
ATOM 685 O O . LEU A 1 84 ? 18.063 -1.060 -27.734 1.00 86.50 84 LEU A O 1
ATOM 689 N N . LYS A 1 85 ? 18.024 0.956 -28.753 1.00 90.19 85 LYS A N 1
ATOM 690 C CA . LYS A 1 85 ? 19.069 1.551 -27.917 1.00 90.19 85 LYS A CA 1
ATOM 691 C C . LYS A 1 85 ? 18.529 1.885 -26.532 1.00 90.19 85 LYS A C 1
ATOM 693 O O . LYS A 1 85 ? 17.340 2.161 -26.360 1.00 90.19 85 LYS A O 1
ATOM 698 N N . VAL A 1 86 ? 19.416 1.894 -25.541 1.00 89.25 86 VAL A N 1
ATOM 699 C CA . VAL A 1 86 ? 19.049 2.173 -24.144 1.00 89.25 86 VAL A CA 1
ATOM 700 C C . VAL A 1 86 ? 18.363 3.530 -24.012 1.00 89.25 86 VAL A C 1
ATOM 702 O O . VAL A 1 86 ? 17.349 3.633 -23.328 1.00 89.25 86 VAL A O 1
ATOM 705 N N . GLU A 1 87 ? 18.858 4.553 -24.705 1.00 90.25 87 GLU A N 1
ATOM 706 C CA . GLU A 1 87 ? 18.322 5.913 -24.623 1.00 90.25 87 GLU A CA 1
ATOM 707 C C . GLU A 1 87 ? 16.878 5.991 -25.144 1.00 90.25 87 GLU A C 1
ATOM 709 O O . GLU A 1 87 ? 16.016 6.609 -24.519 1.00 90.25 87 GLU A O 1
ATOM 714 N N . GLU A 1 88 ? 16.590 5.307 -26.253 1.00 89.50 88 GLU A N 1
ATOM 715 C CA . GLU A 1 88 ? 15.246 5.222 -26.840 1.00 89.50 88 GLU A CA 1
ATOM 716 C C . GLU A 1 88 ? 14.287 4.458 -25.915 1.00 89.50 88 GLU A C 1
ATOM 718 O O . GLU A 1 88 ? 13.145 4.875 -25.704 1.00 89.50 88 GLU A O 1
ATOM 723 N N . CYS A 1 89 ? 14.769 3.378 -25.292 1.00 88.94 89 CYS A N 1
ATOM 724 C CA . CYS A 1 89 ? 13.990 2.597 -24.332 1.00 88.94 89 CYS A CA 1
ATOM 725 C C . CYS A 1 89 ? 13.610 3.410 -23.096 1.00 88.94 89 CYS A C 1
ATOM 727 O O . CYS A 1 89 ? 12.482 3.319 -22.614 1.00 88.94 89 CYS A O 1
ATOM 729 N N . VAL A 1 90 ? 14.551 4.197 -22.572 1.00 90.44 90 VAL A N 1
ATOM 730 C CA . VAL A 1 90 ? 14.339 5.033 -21.387 1.00 90.44 90 VAL A CA 1
ATOM 731 C C . VAL A 1 90 ? 13.245 6.066 -21.643 1.00 90.44 90 VAL A C 1
ATOM 733 O O . VAL A 1 90 ? 12.363 6.227 -20.799 1.00 90.44 90 VAL A O 1
ATOM 736 N N . SER A 1 91 ? 13.246 6.713 -22.811 1.00 91.50 91 SER A N 1
ATOM 737 C CA . SER A 1 91 ? 12.194 7.664 -23.190 1.00 91.50 91 SER A CA 1
ATOM 738 C C . SER A 1 91 ? 10.813 6.999 -23.221 1.00 91.50 91 SER A C 1
ATOM 740 O O . SER A 1 91 ? 9.895 7.473 -22.555 1.00 91.50 91 SER A O 1
ATOM 742 N N . LEU A 1 92 ? 10.687 5.842 -23.883 1.00 90.44 92 LEU A N 1
ATOM 743 C CA . LEU A 1 92 ? 9.424 5.094 -23.973 1.00 90.44 92 LEU A CA 1
ATOM 744 C C . LEU A 1 92 ? 8.910 4.607 -22.609 1.00 90.44 92 LEU A C 1
ATOM 746 O O . LEU A 1 92 ? 7.705 4.604 -22.347 1.00 90.44 92 LEU A O 1
ATOM 750 N N . LEU A 1 93 ? 9.811 4.173 -21.724 1.00 90.44 93 LEU A N 1
ATOM 751 C CA . LEU A 1 93 ? 9.445 3.730 -20.377 1.00 90.44 93 LEU A CA 1
ATOM 752 C C . LEU A 1 93 ? 8.981 4.899 -19.505 1.00 90.44 93 LEU A C 1
ATOM 754 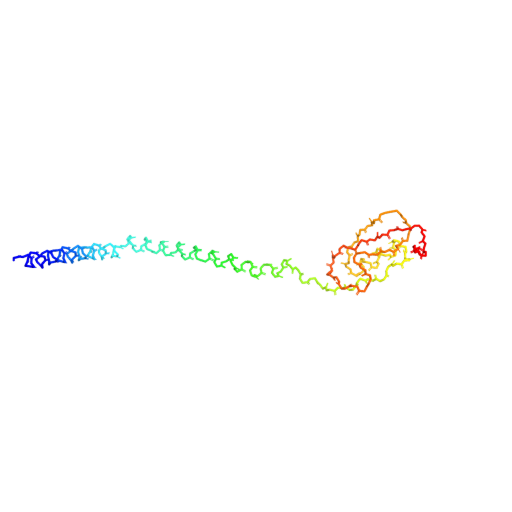O O . LEU A 1 93 ? 7.989 4.757 -18.788 1.00 90.44 93 LEU A O 1
ATOM 758 N N . ASN A 1 94 ? 9.645 6.052 -19.605 1.00 90.38 94 ASN A N 1
ATOM 759 C CA . ASN A 1 94 ? 9.259 7.262 -18.883 1.00 90.38 94 ASN A CA 1
ATOM 760 C C . ASN A 1 94 ? 7.891 7.788 -19.347 1.00 90.38 94 ASN A C 1
ATOM 762 O O . ASN A 1 94 ? 7.064 8.125 -18.500 1.00 90.38 94 ASN A O 1
ATOM 766 N N . GLU A 1 95 ? 7.615 7.794 -20.657 1.00 89.69 95 GLU A N 1
ATOM 767 C CA . GLU A 1 95 ? 6.299 8.162 -21.211 1.00 89.69 95 GLU A CA 1
ATOM 768 C C . GLU A 1 95 ? 5.172 7.271 -20.672 1.00 89.69 95 GLU A C 1
ATOM 770 O O . GLU A 1 95 ? 4.075 7.744 -20.380 1.00 89.69 95 GLU A O 1
ATOM 775 N N . LYS A 1 96 ? 5.455 5.979 -20.476 1.00 87.19 96 LYS A N 1
ATOM 776 C CA . LYS A 1 96 ? 4.515 5.008 -19.899 1.00 87.19 96 LYS A CA 1
ATOM 777 C C . LYS A 1 96 ? 4.471 5.005 -18.366 1.00 87.19 96 LYS A C 1
ATOM 779 O O . LYS A 1 96 ? 3.790 4.162 -17.780 1.00 87.19 96 LYS A O 1
ATOM 784 N N . GLY A 1 97 ? 5.196 5.907 -17.699 1.00 87.69 97 GLY A N 1
ATOM 785 C CA . GLY A 1 97 ? 5.255 5.983 -16.236 1.00 87.69 97 GLY A CA 1
ATOM 786 C C . GLY A 1 97 ? 5.885 4.747 -15.582 1.00 87.69 97 GLY A C 1
ATOM 787 O O . GLY A 1 97 ? 5.598 4.434 -14.422 1.00 87.69 97 GLY A O 1
ATOM 788 N N . LEU A 1 98 ? 6.716 4.009 -16.319 1.00 90.44 98 LEU A N 1
ATOM 789 C CA . LEU A 1 98 ? 7.426 2.827 -15.845 1.00 90.44 98 LEU A CA 1
ATOM 790 C C . LEU A 1 98 ? 8.822 3.220 -15.362 1.00 90.44 98 LEU A C 1
ATOM 792 O O . LEU A 1 98 ? 9.492 4.073 -15.936 1.00 90.44 98 LEU A O 1
ATOM 796 N N . LYS A 1 99 ? 9.275 2.573 -14.289 1.00 91.81 99 LYS A N 1
ATOM 797 C CA . LYS A 1 99 ? 10.660 2.701 -13.832 1.00 91.81 99 LYS A CA 1
ATOM 798 C C . LYS A 1 99 ? 11.514 1.682 -14.570 1.00 91.81 99 LYS A C 1
ATOM 800 O O . LYS A 1 99 ? 11.017 0.646 -15.004 1.00 91.81 99 LYS A O 1
ATOM 805 N N . TRP A 1 100 ? 12.808 1.932 -14.658 1.00 92.25 100 TRP A N 1
ATOM 806 C CA . TRP A 1 100 ? 13.731 1.053 -15.364 1.00 92.25 100 TRP A CA 1
ATOM 807 C C . TRP A 1 100 ? 14.997 0.826 -14.550 1.00 92.25 100 TRP A C 1
ATOM 809 O O . TRP A 1 100 ? 15.375 1.648 -13.717 1.00 92.25 100 TRP A O 1
ATOM 819 N N . ASN A 1 101 ? 15.617 -0.327 -14.767 1.00 94.31 101 ASN A N 1
ATOM 820 C CA . ASN A 1 101 ? 16.926 -0.656 -14.236 1.00 94.31 101 ASN A CA 1
ATOM 821 C C . ASN A 1 101 ? 17.730 -1.378 -15.312 1.00 94.31 101 ASN A C 1
ATOM 823 O O . ASN A 1 101 ? 17.225 -2.300 -15.949 1.00 94.31 101 ASN A O 1
ATOM 827 N N . VAL A 1 102 ? 18.976 -0.970 -15.494 1.00 92.50 102 VAL A N 1
ATOM 828 C CA . VAL A 1 102 ? 19.869 -1.550 -16.492 1.00 92.50 102 VAL A CA 1
ATOM 829 C C . VAL A 1 102 ? 20.671 -2.682 -15.859 1.00 92.50 102 VAL A C 1
ATOM 831 O O . VAL A 1 102 ? 21.210 -2.536 -14.764 1.00 92.50 102 VAL A O 1
ATOM 834 N N . VAL A 1 103 ? 20.747 -3.815 -16.554 1.00 91.62 103 VAL A N 1
ATOM 835 C CA . VAL A 1 103 ? 21.499 -4.996 -16.130 1.00 91.62 103 VAL A CA 1
ATOM 836 C C . VAL A 1 103 ? 22.502 -5.374 -17.219 1.00 91.62 103 VAL A C 1
ATOM 838 O O . VAL A 1 103 ? 22.126 -5.716 -18.342 1.00 91.62 103 VAL A O 1
ATOM 841 N N . GLY A 1 104 ? 23.787 -5.345 -16.861 1.00 87.56 104 GLY A N 1
ATOM 842 C CA . GLY A 1 104 ? 24.900 -5.664 -17.756 1.00 87.56 104 GLY A CA 1
ATOM 843 C C . GLY A 1 104 ? 25.466 -4.448 -18.494 1.00 87.56 104 GLY A C 1
ATOM 844 O O . GLY A 1 104 ? 25.161 -3.302 -18.170 1.00 87.56 104 GLY A O 1
ATOM 845 N N . SER A 1 105 ? 26.315 -4.720 -19.482 1.00 84.50 105 SER A N 1
ATOM 846 C CA . SER A 1 105 ? 26.966 -3.726 -20.337 1.00 84.50 105 SER A CA 1
ATOM 847 C C . SER A 1 105 ? 26.589 -3.977 -21.794 1.00 84.50 105 SER A C 1
ATOM 849 O O . SER A 1 105 ? 26.631 -5.117 -22.254 1.00 84.50 105 SER A O 1
ATOM 851 N N . GLY A 1 106 ? 26.208 -2.925 -22.512 1.00 86.94 106 GLY A N 1
ATOM 852 C CA . GLY A 1 106 ? 25.876 -3.012 -23.929 1.00 86.94 106 GLY A CA 1
ATOM 853 C C . GLY A 1 106 ? 25.187 -1.755 -24.445 1.00 86.94 106 GLY A C 1
ATOM 854 O O . GLY A 1 106 ? 24.875 -0.849 -23.673 1.00 86.94 106 GLY A O 1
ATOM 855 N N . LYS A 1 107 ? 24.933 -1.702 -25.753 1.00 87.75 107 LYS A N 1
ATOM 856 C CA . LYS A 1 107 ? 24.224 -0.582 -26.402 1.00 87.75 107 LYS A CA 1
ATOM 857 C C . LYS A 1 107 ? 22.757 -0.878 -26.703 1.00 87.75 107 LYS A C 1
ATOM 859 O O . LYS A 1 107 ? 21.972 0.056 -26.838 1.00 87.75 107 LYS A O 1
ATOM 864 N N . TYR A 1 108 ? 22.395 -2.153 -26.808 1.00 89.56 108 TYR A N 1
ATOM 865 C CA . TYR A 1 108 ? 21.068 -2.600 -27.222 1.00 89.56 108 TYR A CA 1
ATOM 866 C C . TYR A 1 108 ? 20.410 -3.436 -26.132 1.00 89.56 108 TYR A C 1
ATOM 868 O O . TYR A 1 108 ? 21.081 -4.185 -25.422 1.00 89.56 108 TYR A O 1
ATOM 876 N N . VAL A 1 109 ? 19.088 -3.342 -26.017 1.00 89.50 109 VAL A N 1
ATOM 877 C CA . VAL A 1 109 ? 18.305 -4.210 -25.130 1.00 89.50 109 VAL A CA 1
ATOM 878 C C . VAL A 1 109 ? 18.032 -5.527 -25.849 1.00 89.50 109 VAL A C 1
ATOM 880 O O . VAL A 1 109 ? 17.444 -5.527 -26.925 1.00 89.50 109 VAL A O 1
ATOM 883 N N . TRP A 1 110 ? 18.418 -6.667 -25.272 1.00 87.31 110 TRP A N 1
ATOM 884 C CA . TRP A 1 110 ? 18.052 -7.975 -25.842 1.00 87.31 110 TRP A CA 1
ATOM 885 C C . TRP A 1 110 ? 16.802 -8.556 -25.184 1.00 87.31 110 TRP A C 1
ATOM 887 O O . TRP A 1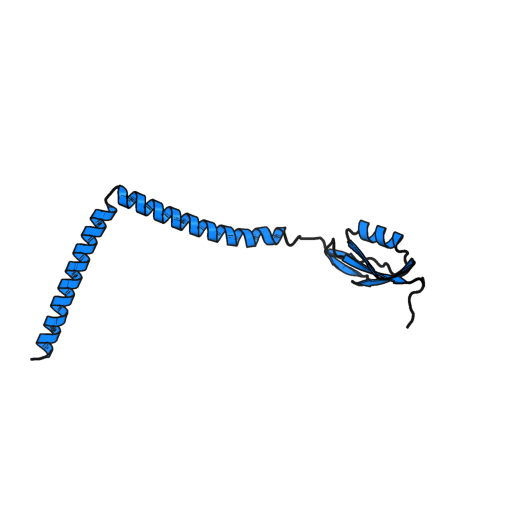 110 ? 15.957 -9.143 -25.860 1.00 87.31 110 TRP A O 1
ATOM 897 N N . LYS A 1 111 ? 16.651 -8.349 -23.873 1.00 88.00 111 LYS A N 1
ATOM 898 C CA . LYS A 1 111 ? 15.553 -8.897 -23.077 1.00 88.00 111 LYS A CA 1
ATOM 899 C C . LYS A 1 111 ? 15.096 -7.908 -22.019 1.00 88.00 111 LYS A C 1
ATOM 901 O O . LYS A 1 111 ? 15.899 -7.169 -21.449 1.00 88.00 111 LYS A O 1
ATOM 906 N N . THR A 1 112 ? 13.803 -7.958 -21.722 1.00 90.88 112 THR A N 1
ATOM 907 C CA . THR A 1 112 ? 13.201 -7.248 -20.598 1.00 90.88 112 THR A CA 1
ATOM 908 C C . THR A 1 112 ? 12.578 -8.221 -19.608 1.00 90.88 112 THR A C 1
ATOM 910 O O . THR A 1 112 ? 12.020 -9.251 -19.992 1.00 90.88 112 THR A O 1
ATOM 913 N N . GLU A 1 113 ? 12.642 -7.880 -18.325 1.00 91.00 113 GLU A N 1
ATOM 914 C CA . GLU A 1 113 ? 11.851 -8.537 -17.287 1.00 91.00 113 GLU A CA 1
ATOM 915 C C . GLU A 1 113 ? 11.079 -7.485 -16.482 1.00 91.00 113 GLU A C 1
ATOM 917 O O . GLU A 1 113 ? 11.703 -6.637 -15.836 1.00 91.00 113 GLU A O 1
ATOM 922 N N . PRO A 1 114 ? 9.733 -7.508 -16.473 1.00 91.38 114 PRO A N 1
ATOM 923 C CA . PRO A 1 114 ? 8.816 -8.406 -17.200 1.00 91.38 114 PRO A CA 1
ATOM 924 C C . PRO A 1 114 ? 8.896 -8.331 -18.746 1.00 91.38 114 PRO A C 1
ATOM 926 O O . PRO A 1 114 ? 9.399 -7.337 -19.281 1.00 91.38 114 PRO A O 1
ATOM 929 N N . PRO A 1 115 ? 8.422 -9.367 -19.473 1.00 90.62 115 PRO A N 1
ATOM 930 C CA . PRO A 1 115 ? 8.450 -9.389 -20.936 1.00 90.62 115 PRO A CA 1
ATOM 931 C C . PRO A 1 115 ? 7.476 -8.373 -21.548 1.00 90.62 115 PRO A C 1
ATOM 933 O O . PRO A 1 115 ? 6.496 -7.963 -20.919 1.00 90.62 115 PRO A O 1
ATOM 936 N N . ALA A 1 116 ? 7.742 -7.993 -22.799 1.00 89.38 116 ALA A N 1
ATOM 937 C CA . ALA A 1 116 ? 6.857 -7.138 -23.585 1.00 89.38 116 ALA A CA 1
ATOM 938 C C . ALA A 1 116 ? 5.443 -7.736 -23.702 1.00 89.38 116 ALA A C 1
ATOM 940 O O . ALA A 1 116 ? 5.276 -8.955 -23.756 1.00 89.38 116 ALA A O 1
ATOM 941 N N . GLY A 1 117 ? 4.425 -6.874 -23.721 1.00 88.56 117 GLY A N 1
ATOM 942 C CA . GLY A 1 117 ? 3.014 -7.272 -23.774 1.00 88.56 117 GLY A CA 1
ATOM 943 C C . GLY A 1 117 ? 2.396 -7.650 -22.422 1.00 88.56 117 GLY A C 1
ATOM 944 O O . GLY A 1 117 ? 1.190 -7.862 -22.322 1.00 88.56 117 GLY A O 1
ATOM 945 N N . MET A 1 118 ? 3.189 -7.720 -21.346 1.00 88.88 118 MET A N 1
ATOM 946 C CA . MET A 1 118 ? 2.658 -7.985 -20.009 1.00 88.88 118 MET A CA 1
ATOM 947 C C . MET A 1 118 ? 2.025 -6.726 -19.402 1.00 88.88 118 MET A C 1
ATOM 949 O O . MET A 1 118 ? 2.571 -5.626 -19.497 1.00 88.88 118 MET A O 1
ATOM 953 N N . LEU A 1 119 ? 0.894 -6.891 -18.713 1.00 90.06 119 LEU A N 1
ATOM 954 C CA . LEU A 1 119 ? 0.269 -5.824 -17.931 1.00 90.06 119 LEU A CA 1
ATOM 955 C C . LEU A 1 119 ? 0.978 -5.668 -16.584 1.00 90.06 119 LEU A C 1
ATOM 957 O O . LEU A 1 119 ? 1.031 -6.597 -15.778 1.00 90.06 119 LEU A O 1
ATOM 961 N N . VAL A 1 120 ? 1.494 -4.471 -16.318 1.00 89.38 120 VAL A N 1
ATOM 962 C CA . VAL A 1 120 ? 2.168 -4.127 -15.064 1.00 89.38 120 VAL A CA 1
ATOM 963 C C . VAL A 1 120 ? 1.534 -2.891 -14.440 1.00 89.38 120 VAL A C 1
ATOM 965 O O . VAL A 1 120 ? 0.950 -2.054 -15.122 1.00 89.38 120 VAL A O 1
ATOM 968 N N . LYS A 1 121 ? 1.637 -2.750 -13.117 1.00 88.00 121 LYS A N 1
ATOM 969 C CA . LYS A 1 121 ? 1.241 -1.503 -12.450 1.00 88.00 121 LYS A CA 1
ATOM 970 C C . LYS A 1 121 ? 2.221 -0.390 -12.828 1.00 88.00 121 LYS A C 1
ATOM 972 O O . LYS A 1 121 ? 3.428 -0.632 -12.866 1.00 88.00 121 LYS A O 1
ATOM 977 N N . GLU A 1 122 ? 1.721 0.825 -13.035 1.00 85.94 122 GLU A N 1
ATOM 978 C CA . GLU A 1 122 ? 2.569 2.013 -13.190 1.00 85.94 122 GLU A CA 1
ATOM 979 C C . GLU A 1 122 ? 3.610 2.119 -12.060 1.00 85.94 122 GLU A C 1
ATOM 981 O O . GLU A 1 122 ? 3.389 1.716 -10.913 1.00 85.94 122 GLU A O 1
ATOM 986 N N . GLY A 1 123 ? 4.796 2.630 -12.385 1.00 86.06 123 GLY A N 1
ATOM 987 C CA . GLY A 1 123 ? 5.930 2.704 -11.468 1.00 86.06 123 GLY A CA 1
ATOM 988 C C . GLY A 1 123 ? 6.593 1.361 -11.137 1.00 86.06 123 GLY A C 1
ATOM 989 O O . GLY A 1 123 ? 7.457 1.329 -10.254 1.00 86.06 123 GLY A O 1
ATOM 990 N N . ARG A 1 124 ? 6.223 0.260 -11.811 1.00 89.25 124 ARG A N 1
ATOM 991 C CA . ARG A 1 124 ? 6.986 -0.998 -11.781 1.00 89.25 124 ARG A CA 1
ATOM 992 C C . ARG A 1 124 ? 8.354 -0.785 -12.428 1.00 89.25 124 ARG A C 1
ATOM 994 O O . ARG A 1 124 ? 8.467 -0.064 -13.413 1.00 89.25 124 ARG A O 1
ATOM 1001 N N . ILE A 1 125 ? 9.374 -1.418 -11.854 1.00 92.06 125 ILE A N 1
ATOM 1002 C CA . ILE A 1 125 ? 10.738 -1.422 -12.388 1.00 92.06 125 ILE A CA 1
ATOM 1003 C C . ILE A 1 125 ? 10.838 -2.522 -13.446 1.00 92.06 125 ILE A C 1
ATOM 1005 O O . ILE A 1 125 ? 10.579 -3.686 -13.135 1.00 92.06 125 ILE A O 1
ATOM 1009 N N . ILE A 1 126 ? 11.198 -2.136 -14.666 1.00 93.25 126 ILE A N 1
ATOM 1010 C CA . ILE A 1 126 ? 11.511 -3.024 -15.783 1.00 93.25 126 ILE A CA 1
ATOM 1011 C C . ILE A 1 126 ? 13.028 -3.207 -15.839 1.00 93.25 126 ILE A C 1
ATOM 1013 O O . ILE A 1 126 ? 13.773 -2.231 -15.930 1.00 93.25 126 ILE A O 1
ATOM 1017 N N . HIS A 1 127 ? 13.489 -4.451 -15.774 1.00 93.88 127 HIS A N 1
ATOM 1018 C CA . HIS A 1 127 ? 14.898 -4.789 -15.921 1.00 93.88 127 HIS A CA 1
ATOM 1019 C C . HIS A 1 127 ? 15.242 -4.904 -17.403 1.00 93.88 127 HIS A C 1
ATOM 1021 O O . HIS A 1 127 ? 14.654 -5.719 -18.112 1.00 93.88 127 HIS A O 1
ATOM 1027 N N . LEU A 1 128 ? 16.178 -4.078 -17.860 1.00 92.75 128 LEU A N 1
ATOM 1028 C CA . LEU A 1 128 ? 16.684 -4.047 -19.226 1.00 92.75 128 LEU A CA 1
ATOM 1029 C C . LEU A 1 128 ? 18.017 -4.779 -19.268 1.00 92.75 128 LEU A C 1
ATOM 1031 O O . LEU A 1 128 ? 19.008 -4.293 -18.723 1.00 92.75 128 LEU A O 1
ATOM 1035 N N . TYR A 1 129 ? 18.044 -5.939 -19.914 1.00 92.06 129 TYR A N 1
ATOM 1036 C CA . TYR A 1 129 ? 19.276 -6.684 -20.109 1.00 92.06 129 TYR A CA 1
ATOM 1037 C C . TYR A 1 129 ? 19.947 -6.231 -21.400 1.00 92.06 129 TYR A C 1
ATOM 1039 O O . TYR A 1 129 ? 19.341 -6.274 -22.477 1.00 92.06 129 TYR A O 1
ATOM 1047 N N . LEU A 1 130 ? 21.199 -5.793 -21.279 1.00 91.31 130 LEU A N 1
ATOM 1048 C CA . LEU A 1 130 ? 21.938 -5.191 -22.383 1.00 91.31 130 LEU A CA 1
ATOM 1049 C C . LEU A 1 130 ? 22.840 -6.183 -23.112 1.00 91.31 130 LEU A C 1
ATOM 1051 O O . LEU A 1 130 ? 23.282 -7.187 -22.557 1.00 91.31 130 LEU A O 1
ATOM 1055 N N . THR A 1 131 ? 23.097 -5.878 -24.379 1.00 86.94 131 THR A N 1
ATOM 1056 C CA . THR A 1 131 ? 24.050 -6.565 -25.245 1.00 86.94 131 THR A CA 1
ATOM 1057 C C . THR A 1 131 ? 24.687 -5.569 -26.216 1.00 86.94 131 THR A C 1
ATOM 1059 O O . THR A 1 131 ? 24.102 -4.535 -26.552 1.00 86.94 131 THR A O 1
ATOM 1062 N N . ASP A 1 132 ? 25.886 -5.876 -26.698 1.00 87.94 132 ASP A N 1
ATOM 1063 C CA . ASP A 1 132 ? 26.514 -5.140 -27.800 1.00 87.94 132 ASP A CA 1
ATOM 1064 C C . ASP A 1 132 ? 26.034 -5.614 -29.181 1.00 87.94 132 ASP A C 1
ATOM 1066 O O . ASP A 1 132 ? 26.282 -4.944 -30.184 1.00 87.94 132 ASP A O 1
ATOM 1070 N N . ASN A 1 133 ? 25.307 -6.737 -29.247 1.00 80.38 133 ASN A N 1
ATOM 1071 C CA . ASN A 1 133 ? 24.791 -7.285 -30.496 1.00 80.38 133 ASN A CA 1
ATOM 1072 C C . ASN A 1 133 ? 23.346 -6.811 -30.780 1.00 80.38 133 ASN A C 1
ATOM 1074 O O . ASN A 1 133 ? 22.415 -7.278 -30.119 1.00 80.38 133 ASN A O 1
ATOM 1078 N N . PRO A 1 134 ? 23.104 -5.974 -31.807 1.00 66.12 134 PRO A N 1
ATOM 1079 C CA . PRO A 1 134 ? 21.768 -5.456 -32.121 1.00 66.12 134 PRO A CA 1
ATOM 1080 C C . PRO A 1 134 ? 20.756 -6.527 -32.555 1.00 66.12 134 PRO A C 1
ATOM 1082 O O . PRO A 1 134 ? 19.560 -6.257 -32.575 1.00 66.12 134 PRO A O 1
ATOM 1085 N N . ARG A 1 135 ? 21.206 -7.737 -32.918 1.00 65.75 135 ARG A N 1
ATOM 1086 C CA . ARG A 1 135 ? 20.326 -8.821 -33.389 1.00 65.75 135 ARG A CA 1
ATOM 1087 C C . ARG A 1 135 ? 19.839 -9.771 -32.292 1.00 65.75 135 ARG A C 1
ATOM 1089 O O . ARG A 1 135 ? 19.032 -10.639 -32.600 1.00 65.75 135 ARG A O 1
ATOM 1096 N N . GLY A 1 136 ? 20.270 -9.578 -31.038 1.00 58.62 136 GLY A N 1
ATOM 1097 C CA . GLY A 1 136 ? 19.941 -10.467 -29.918 1.00 58.62 136 GLY A CA 1
ATOM 1098 C C . GLY A 1 136 ? 20.555 -11.861 -30.098 1.00 58.62 136 GLY A C 1
ATOM 1099 O O . GLY A 1 136 ? 20.719 -12.344 -31.212 1.00 58.62 136 GLY A O 1
ATOM 1100 N N . GLY A 1 137 ? 20.968 -12.510 -29.013 1.00 55.38 137 GLY A N 1
ATOM 1101 C CA . GLY A 1 137 ? 21.491 -13.873 -29.094 1.00 55.38 137 GLY A CA 1
ATOM 1102 C C . GLY A 1 137 ? 20.445 -14.825 -29.678 1.00 55.38 137 GLY A C 1
ATOM 1103 O O . GLY A 1 137 ? 19.462 -15.141 -29.012 1.00 55.38 137 GLY A O 1
ATOM 1104 N N . THR A 1 138 ? 20.660 -15.291 -30.908 1.00 52.19 138 THR A N 1
ATOM 1105 C CA . THR A 1 138 ? 20.226 -16.635 -31.293 1.00 52.19 138 THR A CA 1
ATOM 1106 C C . THR A 1 138 ? 20.939 -17.628 -30.368 1.00 52.19 138 THR A C 1
ATOM 1108 O O . THR A 1 138 ? 22.132 -17.419 -30.121 1.00 52.19 138 THR A O 1
ATOM 1111 N N . PRO A 1 139 ? 20.240 -18.638 -29.818 1.00 52.53 139 PRO A N 1
ATOM 1112 C CA . PRO A 1 139 ? 20.900 -19.728 -29.104 1.00 52.53 139 PRO A CA 1
ATOM 1113 C C . PRO A 1 139 ? 21.948 -20.426 -29.978 1.00 52.53 139 PRO A C 1
ATOM 1115 O O . PRO A 1 139 ? 21.786 -20.415 -31.223 1.00 52.53 139 PRO A O 1
#